Protein AF-A0A8T0BZ97-F1 (afdb_monomer)

Nearest PDB structures (foldseek):
  2v75-assembly1_A  TM=6.631E-01  e=5.828E-01  Saccharomyces cerevisiae
  8c6j-assembly1_V  TM=7.131E-01  e=9.114E-01  Homo sapiens
  3lcn-assembly2_B  TM=6.451E-01  e=9.114E-01  Saccharomyces cerevisiae

Sequence (71 aa):
MIIENLDALKTWLTKTLEPICDADPSALAKYVVALVKKDKSEKELRALCIDQLDVFLQKETQTFVDKLLKL

Organism: Silurus meridionalis (NCBI:txid175797)

Foldseek 3Di:
DQCPDLPVQLVCQLVVCVVQFPDDSNVVSVVLVVLVPDPDDLVVSLVVQLVVCCVTRPVCSNVVSVVNRVD

Secondary structure (DSSP, 8-state):
--S--HHHHHHHHHHHHTTT-SS-HHHHHHHHHHHHTS---HHHHHHHHHHHHHHHHGGGHHHHHHHHHT-

InterPro domains:
  IPR002483 PWI domain [PF01480] (7-71)
  IPR002483 PWI domain [PS51025] (1-71)
  IPR036483 PWI domain superfamily [SSF101233] (5-71)
  IPR045137 RNA-binding protein 26/27 [PTHR14398] (1-69)

Radius of gyration: 11.02 Å; Cα contacts (8 Å, |Δi|>4): 45; chains: 1; bounding box: 26×18×28 Å

Mean predicted aligned error: 4.58 Å

pLDDT: mean 85.49, std 8.71, range [51.09, 93.0]

Structure (mmCIF, N/CA/C/O backbone):
data_AF-A0A8T0BZ97-F1
#
_entry.id   AF-A0A8T0BZ97-F1
#
loop_
_atom_site.group_PDB
_atom_site.id
_atom_site.type_symbol
_atom_site.label_atom_id
_atom_site.label_alt_id
_atom_site.label_comp_id
_atom_site.label_asym_id
_atom_site.label_entity_id
_atom_site.label_seq_id
_atom_site.pdbx_PDB_ins_code
_atom_site.Cartn_x
_atom_site.Cartn_y
_atom_site.Cartn_z
_atom_site.occupancy
_atom_site.B_iso_or_equiv
_atom_site.auth_seq_id
_atom_site.auth_comp_id
_atom_site.auth_asym_id
_atom_site.auth_atom_id
_atom_site.pdbx_PDB_model_num
ATOM 1 N N . MET A 1 1 ? -4.531 -4.582 17.178 1.00 51.09 1 MET A N 1
ATOM 2 C CA . MET A 1 1 ? -4.031 -5.152 15.907 1.00 51.09 1 MET A CA 1
ATOM 3 C C . MET A 1 1 ? -4.796 -4.574 14.723 1.00 51.09 1 MET A C 1
ATOM 5 O O . MET A 1 1 ? -5.695 -5.241 14.243 1.00 51.09 1 MET A O 1
ATOM 9 N N . ILE A 1 2 ? -4.477 -3.345 14.301 1.00 51.72 2 ILE A N 1
ATOM 10 C CA . ILE A 1 2 ? -4.674 -2.829 12.930 1.00 51.72 2 ILE A CA 1
ATOM 11 C C . ILE A 1 2 ? -3.603 -1.730 12.792 1.00 51.72 2 ILE A C 1
ATOM 13 O O . ILE A 1 2 ? -3.832 -0.585 13.160 1.00 51.72 2 ILE A O 1
ATOM 17 N N . ILE A 1 3 ? -2.365 -2.108 12.466 1.00 57.06 3 ILE A N 1
ATOM 18 C CA . ILE A 1 3 ? -1.190 -1.210 12.375 1.00 57.06 3 ILE A CA 1
ATOM 19 C C . ILE A 1 3 ? -0.976 -0.283 13.600 1.00 57.06 3 ILE A C 1
ATOM 21 O O . ILE A 1 3 ? -1.013 0.941 13.512 1.00 57.06 3 ILE A O 1
ATOM 25 N N . GLU A 1 4 ? -0.668 -0.850 14.767 1.00 59.50 4 GLU A N 1
ATOM 26 C CA . GLU A 1 4 ? -0.271 -0.044 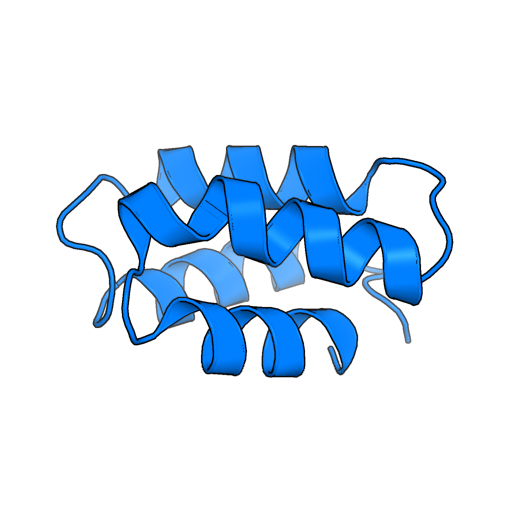15.942 1.00 59.50 4 GLU A CA 1
ATOM 27 C C . GLU A 1 4 ? 1.179 0.466 15.855 1.00 59.50 4 GLU A C 1
ATOM 29 O O . GLU A 1 4 ? 1.601 1.304 16.647 1.00 59.50 4 GLU A O 1
ATOM 34 N N . ASN A 1 5 ? 1.950 -0.015 14.873 1.00 72.25 5 ASN A N 1
ATOM 35 C CA . ASN A 1 5 ? 3.362 0.307 14.737 1.00 72.25 5 ASN A CA 1
ATOM 36 C C . ASN A 1 5 ? 3.706 0.701 13.296 1.00 72.25 5 ASN A C 1
ATOM 38 O O . ASN A 1 5 ? 3.893 -0.149 12.422 1.00 72.25 5 ASN A O 1
ATOM 42 N N . LEU A 1 6 ? 3.820 2.010 13.054 1.00 78.31 6 LEU A N 1
ATOM 43 C CA . LEU A 1 6 ? 4.278 2.561 11.773 1.00 78.31 6 LEU A CA 1
ATOM 44 C C . LEU A 1 6 ? 5.643 2.000 11.361 1.00 78.31 6 LEU A C 1
ATOM 46 O O . LEU A 1 6 ? 5.899 1.835 10.171 1.00 78.31 6 LEU A O 1
ATOM 50 N N . ASP A 1 7 ? 6.507 1.692 12.323 1.00 81.50 7 ASP A N 1
ATOM 51 C CA . ASP A 1 7 ? 7.816 1.090 12.080 1.00 81.50 7 ASP A CA 1
ATOM 52 C C . ASP A 1 7 ? 7.712 -0.358 11.586 1.00 81.50 7 ASP A C 1
ATOM 54 O O . ASP A 1 7 ? 8.424 -0.749 10.654 1.00 81.50 7 ASP A O 1
ATOM 58 N N . ALA A 1 8 ? 6.763 -1.135 12.121 1.00 83.81 8 ALA A N 1
ATOM 59 C CA . ALA A 1 8 ? 6.468 -2.475 11.618 1.00 83.81 8 ALA A CA 1
ATOM 60 C C . ALA A 1 8 ? 5.876 -2.414 10.205 1.00 83.81 8 ALA A C 1
ATOM 62 O O . ALA A 1 8 ? 6.310 -3.167 9.333 1.00 83.81 8 ALA A O 1
ATOM 63 N N . LEU A 1 9 ? 4.959 -1.469 9.954 1.00 87.00 9 LEU A N 1
ATOM 64 C CA . LEU A 1 9 ? 4.403 -1.253 8.621 1.00 87.00 9 LEU A CA 1
ATOM 65 C C . LEU A 1 9 ? 5.502 -0.892 7.624 1.00 87.00 9 LEU A C 1
ATOM 67 O O . LEU A 1 9 ? 5.607 -1.538 6.593 1.00 87.00 9 LEU A O 1
ATOM 71 N N . LYS A 1 10 ? 6.354 0.092 7.928 1.00 85.62 10 LYS A N 1
ATOM 72 C CA . LYS A 1 10 ? 7.469 0.475 7.048 1.00 85.62 10 LYS A CA 1
ATOM 73 C C . LYS A 1 10 ? 8.377 -0.712 6.749 1.00 85.62 10 LYS A C 1
ATOM 75 O O . LYS A 1 10 ? 8.691 -0.941 5.591 1.00 85.62 10 LYS A O 1
ATOM 80 N N . THR A 1 11 ? 8.743 -1.489 7.767 1.00 88.06 11 THR A N 1
ATOM 81 C CA . THR A 1 11 ? 9.587 -2.680 7.594 1.00 88.06 11 THR A CA 1
ATOM 82 C C . THR A 1 11 ? 8.922 -3.713 6.684 1.00 88.06 11 THR A C 1
ATOM 84 O O . THR A 1 11 ? 9.575 -4.270 5.801 1.00 88.06 11 THR A O 1
ATOM 87 N N . TRP A 1 12 ? 7.625 -3.966 6.876 1.00 89.94 12 TRP A N 1
ATOM 88 C CA . TRP A 1 12 ? 6.862 -4.884 6.032 1.00 89.94 12 TRP A CA 1
ATOM 89 C C . TRP A 1 12 ? 6.724 -4.369 4.601 1.00 89.94 12 TRP A C 1
ATOM 91 O O . TRP A 1 12 ? 6.904 -5.144 3.665 1.00 89.94 12 TRP A O 1
ATOM 101 N N . LEU A 1 13 ? 6.460 -3.071 4.428 1.00 89.94 13 LEU A N 1
ATOM 102 C CA . LEU A 1 13 ? 6.372 -2.418 3.126 1.00 89.94 13 LEU A CA 1
ATOM 103 C C . LEU A 1 13 ? 7.684 -2.588 2.375 1.00 89.94 13 LEU A C 1
ATOM 105 O O . LEU A 1 13 ? 7.658 -3.121 1.277 1.00 89.94 13 LEU A O 1
ATOM 109 N N . THR A 1 14 ? 8.825 -2.246 2.974 1.00 88.00 14 THR A N 1
ATOM 110 C CA . THR A 1 14 ? 10.125 -2.397 2.308 1.00 88.00 14 THR A CA 1
ATOM 111 C C . THR A 1 14 ? 10.381 -3.847 1.902 1.00 88.00 14 THR A C 1
ATOM 113 O O . THR A 1 14 ? 10.671 -4.098 0.741 1.00 88.00 14 THR A O 1
ATOM 116 N N . LYS A 1 15 ? 10.181 -4.814 2.811 1.00 89.00 15 LYS A N 1
ATOM 117 C CA . LYS A 1 15 ? 10.381 -6.247 2.516 1.00 89.00 15 LYS A CA 1
ATOM 118 C C . LYS A 1 15 ? 9.436 -6.792 1.449 1.00 89.00 15 LYS A C 1
ATOM 120 O O . LYS A 1 15 ? 9.813 -7.676 0.691 1.00 89.00 15 LYS A O 1
ATOM 125 N N . THR A 1 16 ? 8.193 -6.321 1.440 1.00 89.56 16 THR A N 1
ATOM 126 C CA . THR A 1 16 ? 7.180 -6.798 0.497 1.00 89.56 16 THR A CA 1
ATOM 127 C C . THR A 1 16 ? 7.367 -6.154 -0.862 1.00 89.56 16 THR A C 1
ATOM 129 O O . THR A 1 16 ? 7.185 -6.849 -1.848 1.00 89.56 16 THR A O 1
ATOM 132 N N . LEU A 1 17 ? 7.741 -4.870 -0.907 1.00 88.62 17 LEU A N 1
ATOM 133 C CA . LEU A 1 17 ? 7.957 -4.087 -2.123 1.00 88.62 17 LEU A CA 1
ATOM 134 C C . LEU A 1 17 ? 9.269 -4.449 -2.828 1.00 88.62 17 LEU A C 1
ATOM 136 O O . LEU A 1 17 ? 9.292 -4.440 -4.049 1.00 88.62 17 LEU A O 1
ATOM 140 N N . GLU A 1 18 ? 10.323 -4.807 -2.091 1.00 86.06 18 GLU A N 1
ATOM 141 C CA . GLU A 1 18 ? 11.643 -5.167 -2.638 1.00 86.06 18 GLU A CA 1
ATOM 142 C C . GLU A 1 18 ? 11.599 -6.169 -3.818 1.00 86.06 18 GLU A C 1
ATOM 144 O O . GLU A 1 18 ? 12.252 -5.905 -4.823 1.00 86.06 18 GLU A O 1
ATOM 149 N N . PRO A 1 19 ? 10.820 -7.272 -3.779 1.00 87.62 19 PRO A N 1
ATOM 150 C CA . PRO A 1 19 ? 10.722 -8.205 -4.910 1.00 87.62 19 PRO A CA 1
ATOM 151 C C . PRO A 1 19 ? 9.676 -7.855 -5.984 1.00 87.62 19 PRO A C 1
ATOM 153 O O . PRO A 1 19 ? 9.675 -8.484 -7.039 1.00 87.62 19 PRO A O 1
ATOM 156 N N . ILE A 1 20 ? 8.745 -6.934 -5.720 1.00 83.75 20 ILE A N 1
ATOM 157 C CA . ILE A 1 20 ? 7.589 -6.651 -6.605 1.00 83.75 20 ILE A CA 1
ATOM 158 C C . ILE A 1 20 ? 7.631 -5.257 -7.232 1.00 83.75 20 ILE A C 1
ATOM 160 O O . ILE A 1 20 ? 6.809 -4.955 -8.094 1.00 83.75 20 ILE A O 1
ATOM 164 N N . CYS A 1 21 ? 8.546 -4.399 -6.788 1.00 78.19 21 CYS A N 1
ATOM 165 C CA . CYS A 1 21 ? 8.660 -3.024 -7.229 1.00 78.19 21 CYS A CA 1
ATOM 166 C C . CYS A 1 21 ? 10.087 -2.728 -7.702 1.00 78.19 21 CYS A C 1
ATOM 168 O O . CYS A 1 21 ? 11.022 -2.739 -6.910 1.00 78.19 21 CYS A O 1
ATOM 170 N N . ASP A 1 22 ? 10.224 -2.381 -8.983 1.00 77.12 22 ASP A N 1
ATOM 171 C CA . ASP A 1 22 ? 11.475 -1.884 -9.579 1.00 77.12 22 ASP A CA 1
ATOM 172 C C . ASP A 1 22 ? 11.804 -0.433 -9.170 1.00 77.12 22 ASP A C 1
ATOM 174 O O . ASP A 1 22 ? 12.924 0.043 -9.353 1.00 77.12 22 ASP A O 1
ATOM 178 N N . ALA A 1 23 ? 10.825 0.300 -8.627 1.00 75.19 23 ALA A N 1
ATOM 179 C CA . ALA A 1 23 ? 11.007 1.653 -8.107 1.00 75.19 23 ALA A CA 1
ATOM 180 C C . ALA A 1 23 ? 11.450 1.656 -6.634 1.00 75.19 23 ALA A C 1
ATOM 182 O O . ALA A 1 23 ? 11.382 0.645 -5.940 1.00 75.19 23 ALA A O 1
ATOM 183 N N . ASP A 1 24 ? 11.859 2.828 -6.140 1.00 85.31 24 ASP A N 1
ATOM 184 C CA . ASP A 1 24 ? 12.371 2.986 -4.779 1.00 85.31 24 ASP A CA 1
ATOM 185 C C . ASP A 1 24 ? 11.332 2.552 -3.713 1.00 85.31 24 ASP A C 1
ATOM 187 O O . ASP A 1 24 ? 10.298 3.220 -3.537 1.00 85.31 24 ASP A O 1
ATOM 191 N N . PRO A 1 25 ? 11.587 1.462 -2.959 1.00 85.00 25 PRO A N 1
ATOM 192 C CA . PRO A 1 25 ? 10.625 0.924 -2.002 1.00 85.00 25 PRO A CA 1
ATOM 193 C C . PRO A 1 25 ? 10.383 1.880 -0.829 1.00 85.00 25 PRO A C 1
ATOM 195 O O . PRO A 1 25 ? 9.309 1.855 -0.226 1.00 85.00 25 PRO A O 1
ATOM 198 N N . SER A 1 26 ? 11.325 2.781 -0.522 1.00 86.00 26 SER A N 1
ATOM 199 C CA . SER A 1 26 ? 11.149 3.783 0.536 1.00 86.00 26 SER A CA 1
ATOM 200 C C . SER A 1 26 ? 10.156 4.871 0.127 1.00 86.00 26 SER A C 1
ATOM 202 O O . SER A 1 26 ? 9.401 5.367 0.973 1.00 86.00 26 SER A O 1
ATOM 204 N N . ALA A 1 27 ? 10.140 5.254 -1.154 1.00 88.69 27 ALA A N 1
ATOM 205 C CA . ALA A 1 27 ? 9.180 6.215 -1.693 1.00 88.69 27 ALA A CA 1
ATOM 206 C C . ALA A 1 27 ? 7.754 5.648 -1.655 1.00 88.69 27 ALA A C 1
ATOM 208 O O . ALA A 1 27 ? 6.8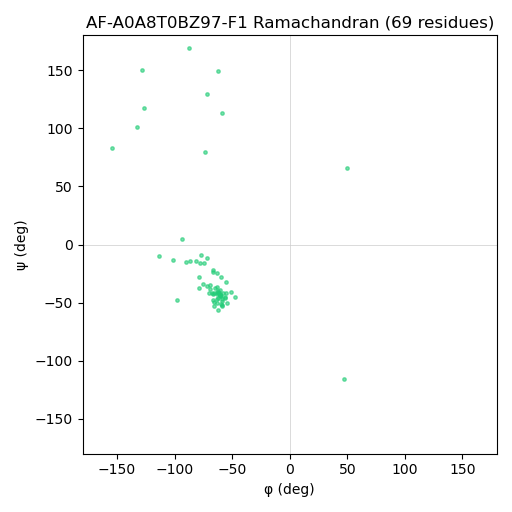52 6.283 -1.098 1.00 88.69 27 ALA A O 1
ATOM 209 N N . LEU A 1 28 ? 7.568 4.418 -2.145 1.00 88.81 28 LEU A N 1
ATOM 210 C CA . LEU A 1 28 ? 6.283 3.724 -2.064 1.00 88.81 28 LEU A CA 1
ATOM 211 C C . LEU A 1 28 ? 5.846 3.469 -0.626 1.00 88.81 28 LEU A C 1
ATOM 213 O O . LEU A 1 28 ? 4.677 3.669 -0.309 1.00 88.81 28 LEU A O 1
ATOM 217 N N . ALA A 1 29 ? 6.758 3.098 0.275 1.00 89.50 29 ALA A N 1
ATOM 218 C CA . ALA A 1 29 ? 6.398 2.865 1.669 1.00 89.50 29 ALA A CA 1
ATOM 219 C C . ALA A 1 29 ? 5.813 4.127 2.328 1.00 89.50 29 ALA A C 1
ATOM 221 O O . ALA A 1 29 ? 4.784 4.061 3.002 1.00 89.50 29 ALA A O 1
ATOM 222 N N . LYS A 1 30 ? 6.419 5.301 2.095 1.00 89.06 30 LYS A N 1
ATOM 223 C CA . LYS A 1 30 ? 5.869 6.591 2.559 1.00 89.06 30 LYS A CA 1
ATOM 224 C C . LYS A 1 30 ? 4.496 6.871 1.956 1.00 89.06 30 LYS A C 1
ATOM 226 O O . LYS A 1 30 ? 3.617 7.377 2.652 1.00 89.06 30 LYS A O 1
ATOM 231 N N . TYR A 1 31 ? 4.321 6.537 0.684 1.00 89.75 31 TYR A N 1
ATOM 232 C CA . TYR A 1 31 ? 3.070 6.733 -0.028 1.00 89.75 31 TYR A CA 1
ATOM 233 C C . TYR A 1 31 ? 1.946 5.840 0.523 1.00 89.75 31 TYR A C 1
ATOM 235 O O . TYR A 1 31 ? 0.883 6.346 0.879 1.00 89.75 31 TYR A O 1
ATOM 243 N N . VAL A 1 32 ? 2.202 4.544 0.725 1.00 89.38 32 VAL A N 1
ATOM 244 C CA . VAL A 1 32 ? 1.249 3.608 1.348 1.00 89.38 32 VAL A CA 1
ATOM 245 C C . VAL A 1 32 ? 0.896 4.047 2.767 1.00 89.38 32 VAL A C 1
ATOM 247 O O . VAL A 1 32 ? -0.280 4.080 3.113 1.00 89.38 32 VAL A O 1
ATOM 250 N N . VAL A 1 33 ? 1.883 4.465 3.569 1.00 88.75 33 VAL A N 1
ATOM 251 C CA . VAL A 1 33 ? 1.651 5.042 4.907 1.00 88.75 33 VAL A CA 1
ATOM 252 C C . VAL A 1 33 ? 0.697 6.241 4.838 1.00 88.75 33 VAL A C 1
ATOM 254 O O . VAL A 1 33 ? -0.179 6.381 5.689 1.00 88.75 33 VAL A O 1
ATOM 257 N N . ALA A 1 34 ? 0.851 7.118 3.844 1.00 90.12 34 ALA A N 1
ATOM 258 C CA . ALA A 1 34 ? -0.032 8.267 3.661 1.00 90.12 34 ALA A CA 1
ATOM 259 C C . ALA A 1 34 ? -1.447 7.855 3.222 1.00 90.12 34 ALA A C 1
ATOM 261 O O . ALA A 1 34 ? -2.415 8.487 3.644 1.00 90.12 34 ALA A O 1
ATOM 262 N N . LEU A 1 35 ? -1.576 6.797 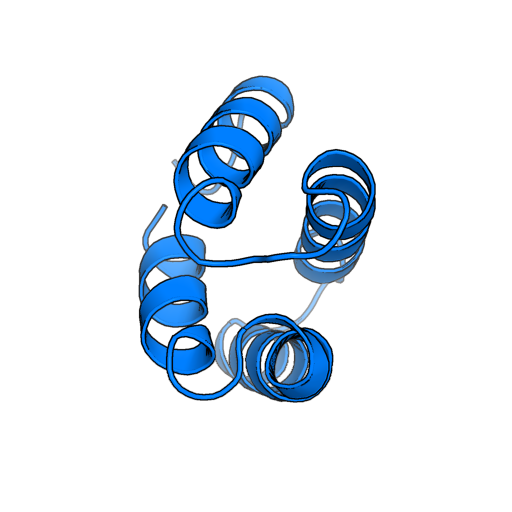2.416 1.00 88.88 35 LEU A N 1
ATOM 263 C CA . LEU A 1 35 ? -2.867 6.234 2.023 1.00 88.88 35 LEU A CA 1
ATOM 264 C C . LEU A 1 35 ? -3.609 5.641 3.221 1.00 88.88 35 LEU A C 1
ATOM 266 O O . LEU A 1 35 ? -4.737 6.053 3.470 1.00 88.88 35 LEU A O 1
ATOM 270 N N . VAL A 1 36 ? -2.977 4.745 3.990 1.00 85.00 36 VAL A N 1
ATOM 271 C CA . VAL A 1 36 ? -3.607 4.084 5.155 1.00 85.00 36 VAL A CA 1
ATOM 272 C C . VAL A 1 36 ? -3.921 5.046 6.297 1.00 85.00 36 VAL A C 1
ATOM 274 O O . VAL A 1 36 ? -4.800 4.777 7.102 1.00 85.00 36 VAL A O 1
ATOM 277 N N . LYS A 1 37 ? -3.234 6.193 6.357 1.00 84.31 37 LYS A N 1
ATOM 278 C CA . LYS A 1 37 ? -3.554 7.283 7.289 1.00 84.31 37 LYS A CA 1
ATOM 279 C C . LYS A 1 37 ? -4.834 8.040 6.937 1.00 84.31 37 LYS A C 1
ATOM 281 O O . LYS A 1 37 ? -5.270 8.864 7.738 1.00 84.31 37 LYS A O 1
ATOM 286 N N . LYS A 1 38 ? -5.414 7.834 5.752 1.00 84.25 38 LYS A N 1
ATOM 287 C CA . LYS A 1 38 ? -6.699 8.449 5.414 1.00 84.25 38 LYS A CA 1
ATOM 288 C C . LYS A 1 38 ? -7.808 7.766 6.206 1.00 84.25 38 LYS A C 1
ATOM 290 O O . LYS A 1 38 ? -7.940 6.548 6.156 1.00 84.25 38 LYS A O 1
ATOM 295 N N . ASP A 1 39 ? -8.636 8.572 6.863 1.00 78.94 39 ASP A N 1
ATOM 296 C CA . ASP A 1 39 ? -9.827 8.115 7.580 1.00 78.94 39 ASP A CA 1
ATOM 297 C C . ASP A 1 39 ? -10.921 7.738 6.567 1.00 78.94 39 ASP A C 1
ATOM 299 O O . ASP A 1 39 ? -11.773 8.537 6.176 1.00 78.94 39 ASP A O 1
ATOM 303 N N . LYS A 1 40 ? -10.792 6.538 6.001 1.00 85.69 40 LYS A N 1
ATOM 304 C CA . LYS A 1 40 ? -11.706 5.965 5.013 1.00 85.69 40 LYS A CA 1
ATOM 305 C C . LYS A 1 40 ? -12.127 4.575 5.458 1.00 85.69 40 LYS A C 1
ATOM 307 O O . LYS A 1 40 ? -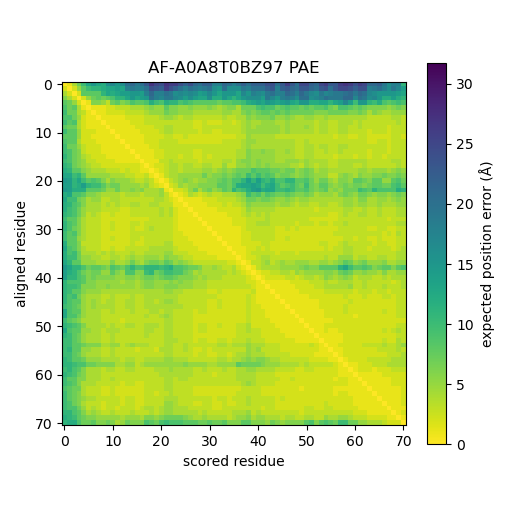11.361 3.850 6.083 1.00 85.69 40 LYS A O 1
ATOM 312 N N . SER A 1 41 ? -13.332 4.171 5.068 1.00 88.88 41 SER A N 1
ATOM 313 C CA . SER A 1 41 ? -13.780 2.792 5.264 1.00 88.88 41 SER A CA 1
ATOM 314 C C . SER A 1 41 ? -12.894 1.818 4.485 1.00 88.88 41 SER A C 1
ATOM 316 O O . SER A 1 41 ? -12.424 2.143 3.397 1.00 88.88 41 SER A O 1
ATOM 318 N N . GLU A 1 42 ? -12.732 0.597 4.990 1.00 85.81 42 GLU A N 1
ATOM 319 C CA . GLU A 1 42 ? -11.866 -0.434 4.400 1.00 85.81 42 GLU A CA 1
ATOM 320 C C . GLU A 1 42 ? -12.120 -0.657 2.897 1.00 85.81 42 GLU A C 1
ATOM 322 O O . GLU A 1 42 ? -11.176 -0.736 2.117 1.00 85.81 42 GLU A O 1
ATOM 327 N N . LYS A 1 43 ? -13.389 -0.655 2.457 1.00 88.62 43 LYS A N 1
ATOM 328 C CA . LYS A 1 43 ? -13.758 -0.736 1.029 1.00 88.62 43 LYS A CA 1
ATOM 329 C C . LYS A 1 43 ? -13.183 0.410 0.192 1.00 88.62 43 LYS A C 1
ATOM 331 O O . LYS A 1 43 ? -12.629 0.169 -0.878 1.00 88.62 43 LYS A O 1
ATOM 336 N N . GLU A 1 44 ? -13.321 1.637 0.681 1.00 91.25 44 GLU A N 1
ATOM 337 C CA . GLU A 1 44 ? -12.849 2.848 0.005 1.00 91.25 44 GLU A CA 1
ATOM 338 C C . GLU A 1 44 ? -11.321 2.919 0.014 1.00 91.25 44 GLU A C 1
ATOM 340 O O . GLU A 1 44 ? -10.699 3.268 -0.989 1.00 91.25 44 GLU A O 1
ATOM 345 N N . LEU A 1 45 ? -10.710 2.562 1.146 1.00 90.12 45 LEU A N 1
ATOM 346 C CA . LEU A 1 45 ? -9.265 2.497 1.297 1.00 90.12 45 LEU A CA 1
ATOM 347 C C . LEU A 1 45 ? -8.671 1.440 0.363 1.00 90.12 45 LEU A C 1
ATOM 349 O O . LEU A 1 45 ? -7.683 1.714 -0.307 1.00 90.12 45 LEU A O 1
ATOM 353 N N . ARG A 1 46 ? -9.308 0.269 0.249 1.00 90.62 46 ARG A N 1
ATOM 354 C CA . ARG A 1 46 ? -8.921 -0.798 -0.680 1.00 90.62 46 ARG A CA 1
ATOM 355 C C . ARG A 1 46 ? -8.932 -0.325 -2.122 1.00 90.62 46 ARG A C 1
ATOM 357 O O . ARG A 1 46 ? -7.936 -0.501 -2.813 1.00 90.62 46 ARG A O 1
ATOM 364 N N . ALA A 1 47 ? -10.041 0.261 -2.569 1.00 92.56 47 ALA A N 1
ATOM 365 C CA . ALA A 1 47 ? -10.162 0.762 -3.934 1.00 92.56 47 ALA A CA 1
ATOM 366 C C . ALA A 1 47 ? -9.100 1.832 -4.226 1.00 92.56 47 ALA A C 1
ATOM 368 O O . ALA A 1 47 ? -8.428 1.760 -5.249 1.00 92.56 47 ALA A O 1
ATOM 369 N N . LEU A 1 48 ? -8.889 2.760 -3.287 1.00 91.62 48 LEU A N 1
ATOM 370 C CA . LEU A 1 48 ? -7.870 3.801 -3.399 1.00 91.62 48 LEU A CA 1
ATOM 371 C C . LEU A 1 48 ? -6.450 3.223 -3.444 1.00 91.62 48 LEU A C 1
ATOM 373 O O . LEU A 1 48 ? -5.653 3.633 -4.277 1.00 91.62 48 LEU A O 1
ATOM 377 N N . CYS A 1 49 ? -6.120 2.287 -2.554 1.00 92.12 49 CYS A N 1
ATOM 378 C CA . CYS A 1 49 ? -4.814 1.641 -2.547 1.00 92.12 49 CYS A CA 1
ATOM 379 C C . CYS A 1 49 ? -4.585 0.860 -3.837 1.00 92.12 49 CYS A C 1
ATOM 381 O O . CYS A 1 49 ? -3.489 0.933 -4.365 1.00 92.12 49 CYS A O 1
ATOM 383 N N . ILE A 1 50 ? -5.590 0.152 -4.363 1.00 92.38 50 ILE A N 1
ATOM 384 C CA . ILE A 1 50 ? -5.449 -0.549 -5.642 1.00 92.38 50 ILE A CA 1
ATOM 385 C C . ILE A 1 50 ? -5.177 0.463 -6.747 1.00 92.38 50 ILE A C 1
ATOM 387 O O . ILE A 1 50 ? -4.135 0.382 -7.368 1.00 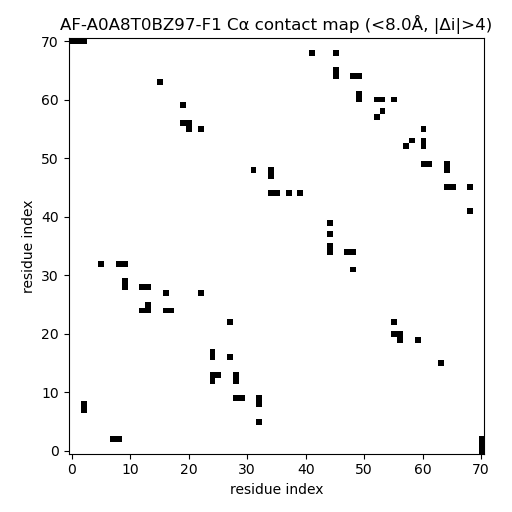92.38 50 ILE A O 1
ATOM 391 N N . ASP A 1 51 ? -6.042 1.455 -6.934 1.00 93.00 51 ASP A N 1
ATOM 392 C CA . ASP A 1 51 ? -5.908 2.444 -8.008 1.00 93.00 51 ASP A CA 1
ATOM 393 C C . ASP A 1 51 ? -4.555 3.176 -7.982 1.00 93.00 51 ASP A C 1
ATOM 395 O O . ASP A 1 51 ? -3.865 3.286 -8.993 1.00 93.00 51 ASP A O 1
ATOM 399 N N . GLN A 1 52 ? -4.125 3.615 -6.798 1.00 91.56 52 GLN A N 1
ATOM 400 C CA . GLN A 1 52 ? -2.885 4.370 -6.662 1.00 91.56 52 GLN A CA 1
ATOM 401 C C . GLN A 1 52 ? -1.629 3.492 -6.696 1.00 91.56 52 GLN A C 1
ATOM 403 O O . GLN A 1 52 ? -0.565 3.978 -7.074 1.00 91.56 52 GLN A O 1
ATOM 408 N N . LEU A 1 53 ? -1.7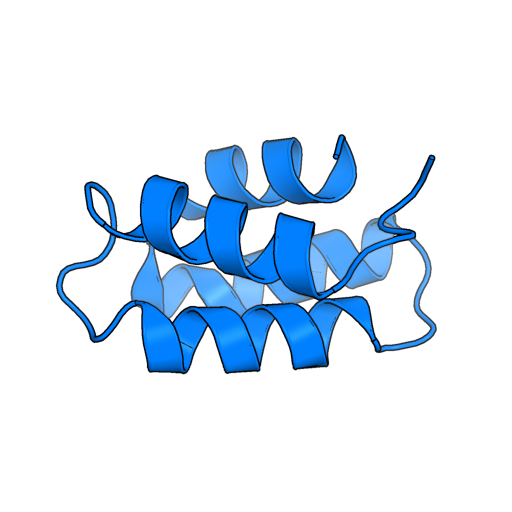17 2.227 -6.274 1.00 91.25 53 LEU A N 1
ATOM 409 C CA . LEU A 1 53 ? -0.589 1.294 -6.309 1.00 91.25 53 LEU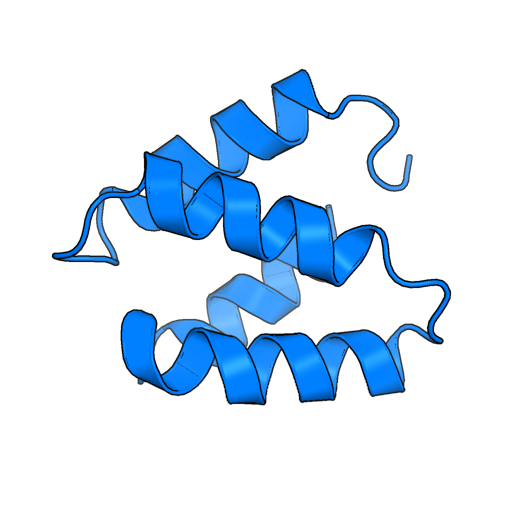 A CA 1
ATOM 410 C C . LEU A 1 53 ? -0.509 0.508 -7.623 1.00 91.25 53 LEU A C 1
ATOM 412 O O . LEU A 1 53 ? 0.557 -0.031 -7.908 1.00 91.25 53 LEU A O 1
ATOM 416 N N . ASP A 1 54 ? -1.565 0.497 -8.442 1.00 91.25 54 ASP A N 1
ATOM 417 C CA . ASP A 1 54 ? -1.636 -0.225 -9.721 1.00 91.25 54 ASP A CA 1
ATOM 418 C C . ASP A 1 54 ? -0.535 0.202 -10.689 1.00 91.25 54 ASP A C 1
ATOM 420 O O . ASP A 1 54 ? 0.150 -0.630 -11.275 1.00 91.25 54 ASP A O 1
ATOM 424 N N . VAL A 1 55 ? -0.261 1.503 -10.765 1.00 89.38 55 VAL A N 1
ATOM 425 C CA . VAL A 1 55 ? 0.834 2.053 -11.580 1.00 89.38 55 VAL A CA 1
ATOM 426 C C . VAL A 1 55 ? 2.226 1.584 -11.131 1.00 89.38 55 VAL A C 1
ATOM 428 O O . VAL A 1 55 ? 3.148 1.558 -11.944 1.00 89.38 55 VAL A O 1
ATOM 431 N N . PHE A 1 56 ? 2.392 1.187 -9.866 1.00 87.81 56 PHE A N 1
ATOM 432 C CA . PHE A 1 56 ? 3.676 0.747 -9.318 1.00 87.81 56 PHE A CA 1
ATOM 433 C C . PHE A 1 56 ? 3.827 -0.778 -9.306 1.00 87.81 56 PHE A C 1
ATOM 435 O O . PHE A 1 56 ? 4.863 -1.293 -9.711 1.00 87.81 56 PHE A O 1
ATOM 442 N N . LEU A 1 57 ? 2.809 -1.496 -8.819 1.00 88.62 57 LEU A N 1
ATOM 443 C CA . LEU A 1 57 ? 2.846 -2.945 -8.577 1.00 88.62 57 LEU A CA 1
ATOM 444 C C . LEU A 1 57 ? 2.132 -3.746 -9.676 1.00 88.62 57 LEU A C 1
ATOM 446 O O . LEU A 1 57 ? 2.283 -4.966 -9.757 1.00 88.62 57 LEU A O 1
ATOM 450 N N . GLN A 1 58 ? 1.349 -3.080 -10.529 1.00 88.75 58 GLN A N 1
ATOM 451 C CA . GLN A 1 58 ? 0.583 -3.667 -11.628 1.00 88.75 58 GLN A CA 1
ATOM 452 C C . GLN A 1 58 ? -0.197 -4.914 -11.186 1.00 88.75 58 GLN A C 1
ATOM 454 O O . GLN A 1 58 ? -1.057 -4.852 -10.309 1.00 88.75 58 GLN A O 1
ATOM 459 N N . LYS A 1 59 ? 0.135 -6.082 -11.740 1.00 89.62 59 LYS A N 1
ATOM 460 C CA . LYS A 1 59 ? -0.496 -7.367 -11.412 1.00 89.62 59 LYS A CA 1
ATOM 461 C C . LYS A 1 59 ? -0.371 -7.767 -9.933 1.00 89.62 59 LYS A C 1
ATOM 463 O O . LYS A 1 59 ? -1.251 -8.456 -9.423 1.00 89.62 59 LYS A O 1
ATOM 468 N N . GLU A 1 60 ? 0.672 -7.318 -9.233 1.00 90.19 60 GLU A N 1
ATOM 469 C CA . GLU A 1 60 ? 0.904 -7.647 -7.819 1.00 90.19 60 GLU A CA 1
ATOM 470 C C . GLU A 1 60 ? 0.074 -6.772 -6.865 1.00 90.19 60 GLU A C 1
ATOM 472 O O . GLU A 1 60 ? -0.091 -7.107 -5.688 1.00 90.19 60 GLU A O 1
ATOM 477 N N . THR A 1 61 ? -0.507 -5.678 -7.367 1.00 91.62 61 THR A N 1
ATOM 478 C CA . THR A 1 61 ? -1.248 -4.683 -6.581 1.00 91.62 61 THR A CA 1
ATOM 479 C C . THR A 1 61 ? -2.367 -5.290 -5.755 1.00 91.62 61 THR A C 1
ATOM 481 O O . THR A 1 61 ? -2.461 -5.034 -4.556 1.00 91.62 61 THR A O 1
ATOM 484 N N . GLN A 1 62 ? -3.229 -6.103 -6.369 1.00 91.31 62 GLN A N 1
ATOM 485 C CA . GLN A 1 62 ? -4.384 -6.658 -5.663 1.00 91.31 62 GLN A CA 1
ATOM 486 C C . GLN A 1 62 ? -3.954 -7.538 -4.490 1.00 91.31 62 GLN A C 1
ATOM 488 O O . GLN A 1 62 ? -4.470 -7.380 -3.384 1.00 91.31 62 GLN A O 1
ATOM 493 N N . THR A 1 63 ? -2.978 -8.417 -4.717 1.00 91.31 63 THR A N 1
ATOM 494 C CA . THR A 1 63 ? -2.411 -9.296 -3.688 1.00 91.31 63 THR A CA 1
ATOM 495 C C . THR A 1 63 ? -1.761 -8.489 -2.569 1.00 91.31 63 THR A C 1
ATOM 497 O O . THR A 1 63 ? -1.925 -8.812 -1.392 1.00 91.31 63 THR A O 1
ATOM 500 N N . PHE A 1 64 ? -1.036 -7.426 -2.919 1.00 91.31 64 PHE A N 1
ATOM 501 C CA . PHE A 1 64 ? -0.407 -6.534 -1.954 1.00 91.31 64 PHE A CA 1
ATOM 502 C C . PHE A 1 64 ? -1.439 -5.823 -1.073 1.00 91.31 64 PHE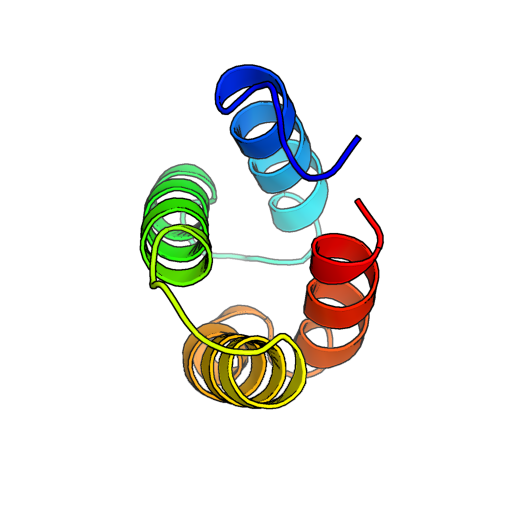 A C 1
ATOM 504 O O . PHE A 1 64 ? -1.324 -5.865 0.151 1.00 91.31 64 PHE A O 1
ATOM 511 N N . VAL A 1 65 ? -2.463 -5.209 -1.671 1.00 90.62 65 VAL A N 1
ATOM 512 C CA . VAL A 1 65 ? -3.499 -4.476 -0.927 1.00 90.62 65 VAL A CA 1
ATOM 513 C C . VAL A 1 65 ? -4.317 -5.419 -0.047 1.00 90.62 65 VAL A C 1
ATOM 515 O O . VAL A 1 65 ? -4.647 -5.067 1.083 1.00 90.62 65 VAL A O 1
ATOM 518 N N . ASP A 1 66 ? -4.606 -6.631 -0.521 1.00 90.56 66 ASP A N 1
ATOM 519 C CA . ASP A 1 66 ? -5.301 -7.646 0.274 1.00 90.56 66 ASP A CA 1
ATOM 520 C C . ASP A 1 66 ? -4.499 -8.041 1.525 1.00 90.56 66 ASP A C 1
ATOM 522 O O . ASP A 1 66 ? -5.062 -8.124 2.615 1.00 90.56 66 ASP A O 1
ATOM 526 N N . LYS A 1 67 ? -3.173 -8.198 1.401 1.00 89.19 67 LYS A N 1
ATOM 527 C CA . LYS A 1 67 ? -2.283 -8.430 2.551 1.00 89.19 67 LYS A CA 1
ATOM 528 C C . LYS A 1 67 ? -2.190 -7.214 3.469 1.00 89.19 67 LYS A C 1
ATOM 530 O O . LYS A 1 67 ? -2.220 -7.389 4.679 1.00 89.19 67 LYS A O 1
ATOM 535 N N . LEU A 1 68 ? -2.093 -6.010 2.904 1.00 88.44 68 LEU A N 1
ATOM 536 C CA . LEU A 1 68 ? -1.980 -4.753 3.648 1.00 88.44 68 LEU A CA 1
ATOM 537 C C . LEU A 1 68 ? -3.190 -4.513 4.558 1.00 88.44 68 LEU A C 1
ATOM 539 O O . LEU A 1 68 ? -3.022 -4.082 5.690 1.00 88.44 68 LEU A O 1
ATOM 543 N N . LEU A 1 69 ? -4.401 -4.783 4.067 1.00 84.38 69 LEU A N 1
ATOM 544 C CA . LEU A 1 69 ? -5.634 -4.593 4.841 1.00 84.38 69 LEU A CA 1
ATOM 545 C C . LEU A 1 69 ? -5.887 -5.710 5.861 1.00 84.38 69 LEU A C 1
ATOM 547 O O . LEU A 1 69 ? -6.689 -5.533 6.769 1.00 84.38 69 LEU A O 1
ATOM 551 N N . LYS A 1 70 ? -5.203 -6.849 5.723 1.00 83.25 70 LYS A N 1
ATOM 552 C CA . LYS A 1 70 ? -5.253 -7.981 6.662 1.00 83.25 70 LYS A CA 1
ATOM 553 C C . LYS A 1 70 ? -4.144 -7.939 7.725 1.00 83.25 70 LYS A C 1
ATOM 555 O O . LYS A 1 70 ? -4.005 -8.910 8.469 1.00 83.25 70 LYS A O 1
ATOM 560 N N . LEU A 1 71 ? -3.340 -6.871 7.747 1.00 76.19 71 LEU A N 1
ATOM 561 C CA . LE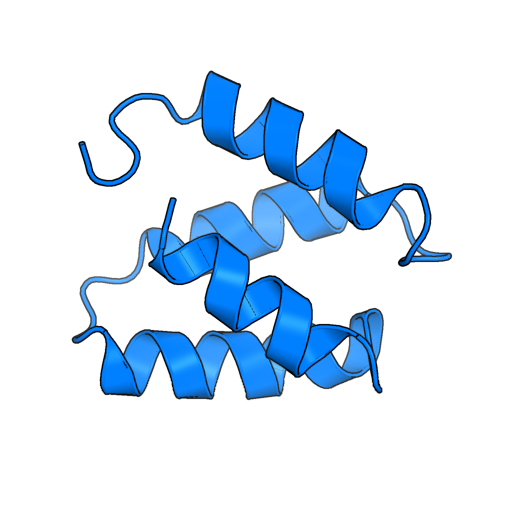U A 1 71 ? -2.126 -6.714 8.555 1.00 76.19 71 LEU A CA 1
ATOM 562 C C . LEU A 1 71 ? -2.408 -6.098 9.932 1.00 76.19 71 LEU A C 1
ATOM 564 O O . LEU A 1 71 ? -1.889 -6.650 10.928 1.00 76.19 71 LEU A O 1
#

Solvent-accessible surface area (backbone atoms only — not comparable to full-atom values): 4133 Å² total; per-residue (Å²): 136,70,71,88,40,71,68,59,50,45,53,49,36,35,66,60,30,59,86,58,31,96,59,66,35,68,60,51,31,54,49,52,55,57,55,71,67,48,96,56,57,69,72,58,44,49,54,49,48,33,65,69,34,30,86,65,32,48,89,51,18,62,63,49,48,58,51,63,77,73,83